Protein AF-A0A523YDG8-F1 (afdb_monomer)

Solvent-accessible surface area (backbone atoms only — not comparable to full-atom values): 5234 Å² total; per-residue (Å²): 118,63,50,76,44,74,90,71,99,73,60,44,58,49,45,47,70,52,53,58,51,49,44,65,66,31,61,98,40,64,79,41,69,34,56,92,49,84,90,70,58,48,86,88,34,56,29,36,55,38,30,75,63,35,102,64,47,41,27,64,76,50,56,48,58,49,36,35,75,70,69,50,27,48,71,48,82,54,92,80,31,28,37,25,57,71,71,133

pLDDT: mean 84.82, std 8.34, range [49.44, 94.12]

Mean predicted aligned error: 4.85 Å

Sequence (88 aa):
MGIRVGKGRWPIKLPWRCFERIDKELSGKGWARITGLRNDVKEGSLDWIVQQYTGGLLAGSYVAPILEHCGLAEIDRGRPHRIRLITG

Structure (mmCIF, N/CA/C/O backbone):
data_AF-A0A523YDG8-F1
#
_entry.id   AF-A0A523YDG8-F1
#
loop_
_atom_site.group_PDB
_atom_site.id
_atom_site.type_symbol
_atom_site.label_atom_id
_atom_site.label_alt_id
_atom_site.label_comp_id
_atom_site.label_asym_id
_atom_site.label_entity_id
_atom_site.label_seq_id
_atom_site.pdbx_PDB_ins_code
_atom_site.Cartn_x
_atom_site.Cartn_y
_atom_site.Cartn_z
_atom_site.occupancy
_atom_site.B_iso_or_equiv
_atom_site.auth_seq_id
_atom_site.auth_comp_id
_atom_site.auth_asym_id
_atom_site.auth_atom_id
_atom_site.pdbx_PDB_model_num
ATOM 1 N N . MET A 1 1 ? 14.422 -10.820 4.251 1.00 67.75 1 MET A N 1
ATOM 2 C CA . MET A 1 1 ? 13.338 -11.713 3.779 1.00 67.75 1 MET A CA 1
ATOM 3 C C . MET A 1 1 ? 12.316 -10.905 2.965 1.00 67.75 1 MET A C 1
ATOM 5 O O . MET A 1 1 ? 12.289 -9.686 3.114 1.00 67.75 1 MET A O 1
ATOM 9 N N . GLY A 1 2 ? 11.528 -11.518 2.080 1.00 81.69 2 GLY A N 1
ATOM 10 C CA . GLY A 1 2 ? 10.492 -10.839 1.281 1.00 81.69 2 GLY A CA 1
ATOM 11 C C . GLY A 1 2 ? 9.878 -11.774 0.238 1.00 81.69 2 GLY A C 1
ATOM 12 O O . GLY A 1 2 ? 10.373 -12.888 0.071 1.00 81.69 2 GLY A O 1
ATOM 13 N N . ILE A 1 3 ? 8.848 -11.321 -0.476 1.00 85.56 3 ILE A N 1
ATOM 14 C CA . ILE A 1 3 ? 8.183 -12.117 -1.519 1.00 85.56 3 ILE A CA 1
ATOM 15 C C . ILE A 1 3 ? 8.635 -11.687 -2.917 1.00 85.56 3 ILE A C 1
ATOM 17 O O . ILE A 1 3 ? 9.009 -10.532 -3.139 1.00 85.56 3 ILE A O 1
ATOM 21 N N . ARG A 1 4 ? 8.615 -12.620 -3.872 1.00 86.00 4 ARG A N 1
ATOM 22 C CA . ARG A 1 4 ? 8.773 -12.322 -5.301 1.00 86.00 4 ARG A CA 1
ATOM 23 C C . ARG A 1 4 ? 7.424 -12.485 -5.988 1.00 86.00 4 ARG A C 1
ATOM 25 O O . ARG A 1 4 ? 6.777 -13.510 -5.809 1.00 86.00 4 ARG A O 1
ATOM 32 N N . VAL A 1 5 ? 7.017 -11.477 -6.747 1.00 83.00 5 VAL A N 1
ATOM 33 C CA . VAL A 1 5 ? 5.705 -11.402 -7.403 1.00 83.00 5 VAL A CA 1
ATOM 34 C C . VAL A 1 5 ? 5.868 -11.160 -8.901 1.00 83.00 5 VAL A C 1
ATOM 36 O O . VAL A 1 5 ? 6.896 -10.646 -9.348 1.00 83.00 5 VAL A O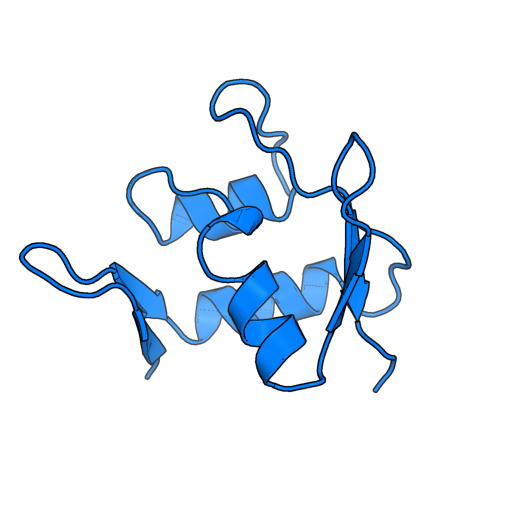 1
ATOM 39 N N . GLY A 1 6 ? 4.845 -11.528 -9.672 1.00 77.38 6 GLY A N 1
ATOM 40 C CA . GLY A 1 6 ? 4.857 -11.477 -11.135 1.00 77.38 6 GLY A CA 1
ATOM 41 C C . GLY A 1 6 ? 5.263 -12.811 -11.771 1.00 77.38 6 GLY A C 1
ATOM 42 O O . GLY A 1 6 ? 6.085 -13.555 -11.239 1.00 77.38 6 GLY A O 1
ATOM 43 N N . LYS A 1 7 ? 4.663 -13.124 -12.924 1.00 69.75 7 LYS A N 1
ATOM 44 C CA . LYS A 1 7 ? 4.921 -14.349 -13.692 1.00 69.75 7 LYS A CA 1
ATOM 45 C C . LYS A 1 7 ? 5.691 -13.967 -14.960 1.00 69.75 7 LYS A C 1
ATOM 47 O O . LYS A 1 7 ? 5.155 -13.244 -15.792 1.00 69.75 7 LYS A O 1
ATOM 52 N N . GLY A 1 8 ? 6.943 -14.411 -15.104 1.00 68.75 8 GLY A N 1
ATOM 53 C CA . GLY A 1 8 ? 7.734 -14.211 -16.329 1.00 68.75 8 GLY A CA 1
ATOM 54 C C . GLY A 1 8 ? 9.121 -13.594 -16.123 1.00 68.75 8 GLY A C 1
ATOM 55 O O . GLY A 1 8 ? 9.769 -13.812 -15.104 1.00 68.75 8 GLY A O 1
ATOM 56 N N . ARG A 1 9 ? 9.586 -12.848 -17.136 1.00 64.50 9 ARG A N 1
ATOM 57 C CA . ARG A 1 9 ? 10.993 -12.434 -17.329 1.00 64.50 9 ARG A CA 1
ATOM 58 C C . ARG A 1 9 ? 11.536 -11.462 -16.268 1.00 64.50 9 ARG A C 1
ATOM 60 O O . ARG A 1 9 ? 12.748 -11.383 -16.111 1.00 64.50 9 ARG A O 1
ATOM 67 N N . TRP A 1 10 ? 10.667 -10.759 -15.537 1.00 71.00 10 TRP A N 1
ATOM 68 C CA . TRP A 1 10 ? 11.053 -9.717 -14.574 1.00 71.00 10 TRP A CA 1
ATOM 69 C C . TRP A 1 10 ? 10.253 -9.817 -13.265 1.00 71.00 10 TRP A C 1
ATOM 71 O O . TRP A 1 10 ? 9.302 -9.060 -13.064 1.00 71.00 10 TRP A O 1
ATOM 81 N N . PRO A 1 11 ? 10.595 -10.762 -12.371 1.00 79.31 11 PRO A N 1
ATOM 82 C CA . PRO A 1 11 ? 9.953 -10.860 -11.066 1.00 79.31 11 PRO A CA 1
ATOM 83 C C . PRO A 1 11 ? 10.312 -9.651 -10.197 1.00 79.31 11 PRO A C 1
ATOM 85 O O . PRO A 1 11 ? 11.471 -9.242 -10.113 1.00 79.31 11 PRO A O 1
ATOM 88 N N . ILE A 1 12 ? 9.320 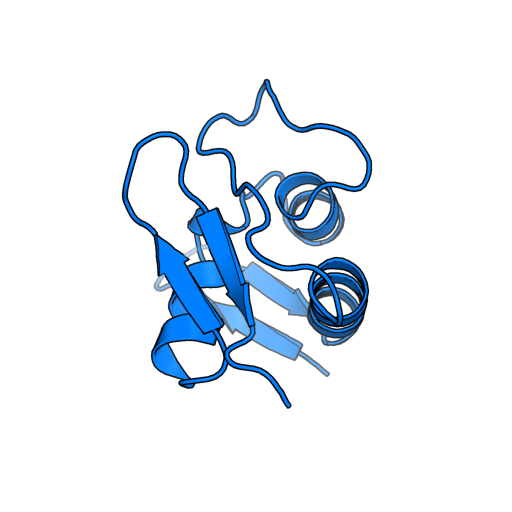-9.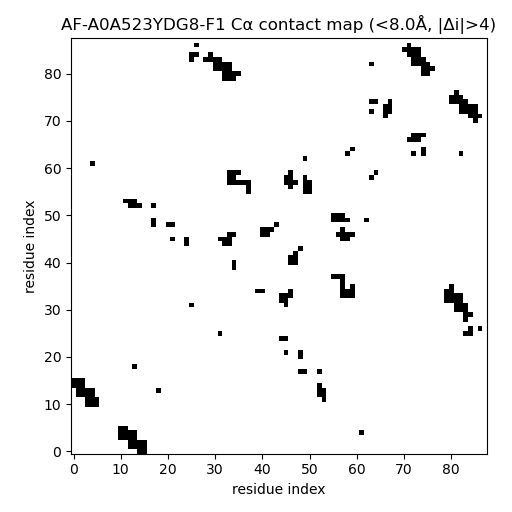107 -9.501 1.00 84.69 12 ILE A N 1
ATOM 89 C CA . ILE A 1 12 ? 9.498 -7.979 -8.587 1.00 84.69 12 ILE A CA 1
ATOM 90 C C . ILE A 1 12 ? 9.701 -8.524 -7.184 1.00 84.69 12 ILE A C 1
ATOM 92 O O . ILE A 1 12 ? 8.946 -9.378 -6.724 1.00 84.69 12 ILE A O 1
ATOM 96 N N . LYS A 1 13 ? 10.710 -8.017 -6.480 1.00 86.62 13 LYS A N 1
ATOM 97 C CA . LYS A 1 13 ? 10.936 -8.352 -5.076 1.00 86.62 13 LYS A CA 1
ATOM 98 C C . LYS A 1 13 ? 10.267 -7.303 -4.196 1.00 86.62 13 LYS A C 1
ATOM 100 O O . LYS A 1 13 ? 10.682 -6.152 -4.202 1.00 86.62 13 LYS A O 1
ATOM 105 N N . LEU A 1 14 ? 9.288 -7.721 -3.402 1.00 87.94 14 LEU A N 1
ATOM 106 C CA . LEU A 1 14 ? 8.705 -6.910 -2.338 1.00 87.94 14 LEU A CA 1
ATOM 107 C C . LEU A 1 14 ? 9.383 -7.300 -1.014 1.00 87.94 14 LEU A C 1
ATOM 109 O O . LEU A 1 14 ? 9.134 -8.391 -0.488 1.00 87.94 14 LEU A O 1
ATOM 113 N N . PRO A 1 15 ? 10.310 -6.478 -0.491 1.00 90.56 15 PRO A N 1
ATOM 114 C CA . PRO A 1 15 ? 10.982 -6.773 0.768 1.00 90.56 15 PRO A CA 1
ATOM 115 C C . PRO A 1 15 ? 10.007 -6.660 1.943 1.00 90.56 15 PRO A C 1
ATOM 117 O O . PRO A 1 15 ? 9.069 -5.870 1.889 1.00 90.56 15 PRO A O 1
ATOM 120 N N . TRP A 1 16 ? 10.277 -7.376 3.040 1.00 89.38 16 TRP A N 1
ATOM 121 C CA . TRP A 1 16 ? 9.475 -7.286 4.271 1.00 89.38 16 TRP A CA 1
ATOM 122 C C . TRP A 1 16 ? 9.267 -5.838 4.746 1.00 89.38 16 TRP A C 1
ATOM 124 O O . TRP A 1 16 ? 8.154 -5.434 5.056 1.00 89.38 16 TRP A O 1
ATOM 134 N N . ARG A 1 17 ? 10.315 -5.013 4.641 1.00 90.50 17 ARG A N 1
ATOM 135 C CA . ARG A 1 17 ? 10.285 -3.581 4.974 1.00 90.50 17 ARG A CA 1
ATOM 136 C C . ARG A 1 17 ? 9.254 -2.764 4.186 1.00 90.50 17 ARG A C 1
ATOM 138 O O . ARG A 1 17 ? 8.827 -1.713 4.651 1.00 90.50 17 ARG A O 1
ATOM 145 N N . CYS A 1 18 ? 8.865 -3.221 2.994 1.00 90.25 18 CYS A N 1
ATOM 146 C CA . CYS A 1 18 ? 7.767 -2.617 2.242 1.00 90.25 18 CYS A CA 1
ATOM 147 C C . CYS A 1 18 ? 6.440 -2.851 2.976 1.00 90.25 18 CYS A C 1
ATOM 149 O O . CYS A 1 18 ? 5.726 -1.888 3.240 1.00 90.25 18 CYS A O 1
ATOM 151 N N . PHE A 1 19 ? 6.170 -4.093 3.392 1.00 89.44 19 PHE A N 1
ATOM 152 C CA . PHE A 1 19 ? 4.968 -4.456 4.147 1.00 89.44 19 PHE A CA 1
ATOM 153 C C . PHE A 1 19 ? 4.905 -3.773 5.512 1.00 89.44 19 PHE A C 1
ATOM 155 O O . PHE A 1 19 ? 3.856 -3.258 5.859 1.00 89.44 19 PHE A O 1
ATOM 162 N N . GLU A 1 20 ? 6.021 -3.656 6.236 1.00 91.69 20 GLU A N 1
ATOM 163 C CA . GLU A 1 20 ? 6.053 -2.927 7.518 1.00 91.69 20 GLU A CA 1
ATOM 164 C C . GLU A 1 20 ? 5.674 -1.447 7.366 1.00 91.69 20 GLU A C 1
ATOM 166 O O . GLU A 1 20 ? 5.062 -0.853 8.250 1.00 91.69 20 GLU A O 1
ATOM 171 N N . ARG A 1 21 ? 6.049 -0.817 6.247 1.00 92.12 21 ARG A N 1
ATOM 172 C CA . ARG A 1 21 ? 5.664 0.573 5.969 1.00 92.12 21 ARG A CA 1
ATOM 173 C C . ARG A 1 21 ? 4.219 0.689 5.510 1.00 92.12 21 ARG A C 1
ATOM 175 O O . ARG A 1 21 ? 3.571 1.660 5.873 1.00 92.12 21 ARG A O 1
ATOM 182 N N . ILE A 1 22 ? 3.738 -0.273 4.724 1.00 90.19 22 ILE A N 1
ATOM 183 C CA . ILE A 1 22 ? 2.332 -0.354 4.317 1.00 90.19 22 ILE A CA 1
ATOM 184 C C . ILE A 1 22 ? 1.442 -0.539 5.545 1.00 90.19 22 ILE A C 1
ATOM 186 O O . ILE A 1 22 ? 0.457 0.175 5.676 1.00 90.19 22 ILE A O 1
ATOM 190 N N . ASP A 1 23 ? 1.824 -1.433 6.457 1.00 90.25 23 ASP A N 1
ATOM 191 C CA . ASP A 1 23 ? 1.137 -1.640 7.727 1.00 90.25 23 ASP A CA 1
ATOM 192 C C . ASP A 1 23 ? 1.090 -0.342 8.532 1.00 90.25 23 ASP A C 1
ATOM 194 O O . ASP A 1 23 ? 0.009 0.124 8.845 1.00 90.25 23 ASP A O 1
ATOM 198 N N . LYS A 1 24 ? 2.220 0.342 8.748 1.00 90.06 24 LYS A N 1
ATOM 199 C CA . LYS A 1 24 ? 2.222 1.654 9.427 1.00 90.06 24 LYS A CA 1
ATOM 200 C C . LYS A 1 24 ? 1.357 2.711 8.741 1.00 90.06 24 LYS A C 1
ATOM 202 O O . LYS A 1 24 ? 0.839 3.602 9.410 1.00 90.06 24 LYS A O 1
ATOM 207 N N . GLU A 1 25 ? 1.246 2.657 7.417 1.00 88.50 25 GLU A N 1
ATOM 208 C CA . GLU A 1 25 ? 0.439 3.608 6.658 1.00 88.50 25 GLU A CA 1
ATOM 209 C C . GLU A 1 25 ? -1.057 3.284 6.714 1.00 88.50 25 GLU A C 1
ATOM 211 O O . GLU A 1 25 ? -1.868 4.201 6.645 1.00 88.50 25 GLU A O 1
ATOM 216 N N . LEU A 1 26 ? -1.430 2.015 6.868 1.00 89.31 26 LEU A N 1
ATOM 217 C CA . LEU A 1 26 ? -2.822 1.570 6.922 1.00 89.31 26 LEU A CA 1
ATOM 218 C C . LEU A 1 26 ? -3.355 1.376 8.343 1.00 89.31 26 LEU A C 1
ATOM 220 O O . LEU A 1 26 ? -4.546 1.537 8.574 1.00 89.31 26 LEU A O 1
ATOM 224 N N . SER A 1 27 ? -2.504 1.023 9.297 1.00 89.75 27 SER A N 1
ATOM 225 C CA . SER A 1 27 ? -2.891 0.697 10.666 1.00 89.75 27 SER A CA 1
ATOM 226 C C . SER A 1 27 ? -3.491 1.910 11.361 1.00 89.75 27 SER A C 1
ATOM 228 O O . SER A 1 27 ? -2.911 2.996 11.389 1.00 89.75 27 SER A O 1
ATOM 230 N N . GLY A 1 28 ? -4.702 1.731 11.889 1.00 84.69 28 GLY A N 1
ATOM 231 C CA . GLY A 1 28 ? -5.495 2.810 12.483 1.00 84.69 28 GLY A CA 1
ATOM 232 C C . GLY A 1 28 ? -6.003 3.852 11.480 1.00 84.69 28 GLY A C 1
ATOM 233 O O . GLY A 1 28 ? -6.710 4.780 11.875 1.00 84.69 28 GLY A O 1
ATOM 234 N N . LYS A 1 29 ? -5.687 3.711 10.188 1.00 77.00 29 LYS A N 1
ATOM 235 C CA . LYS A 1 29 ? -6.240 4.532 9.113 1.00 77.00 29 LYS A CA 1
ATOM 236 C C . LYS A 1 29 ? -7.341 3.722 8.431 1.00 77.00 29 LYS A C 1
ATOM 238 O O . LYS A 1 29 ? -7.208 2.526 8.213 1.00 77.00 29 LYS A O 1
ATOM 243 N N . GLY A 1 30 ? -8.475 4.358 8.150 1.00 87.44 30 GLY A N 1
ATOM 244 C CA . GLY A 1 30 ? -9.581 3.704 7.452 1.00 87.44 30 GLY A CA 1
ATOM 245 C C . GLY A 1 30 ? -9.231 3.420 5.987 1.00 87.44 30 GLY A C 1
ATOM 246 O O . GLY A 1 30 ? -8.236 2.789 5.650 1.00 87.44 30 GLY A O 1
ATOM 247 N N . TRP A 1 31 ?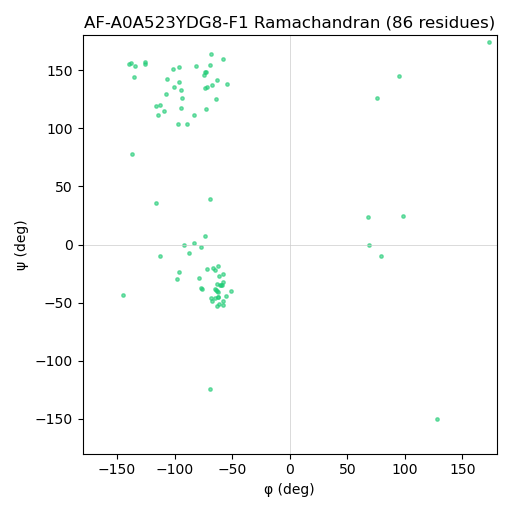 -10.054 3.915 5.073 1.00 90.81 31 TRP A N 1
ATOM 248 C CA . TRP A 1 31 ? -9.782 3.775 3.646 1.00 90.81 31 TRP A CA 1
ATOM 249 C C . TRP A 1 31 ? -8.635 4.686 3.193 1.00 90.81 31 TRP A C 1
ATOM 251 O O . TRP A 1 31 ? -8.768 5.909 3.197 1.00 90.81 31 TRP A O 1
ATOM 261 N N . ALA A 1 32 ? -7.538 4.089 2.735 1.00 89.31 32 ALA A N 1
ATOM 262 C CA . ALA A 1 32 ? -6.440 4.771 2.065 1.00 89.31 32 ALA A CA 1
ATOM 263 C C . ALA A 1 32 ? -6.602 4.690 0.544 1.00 89.31 32 ALA A C 1
ATOM 265 O O . ALA A 1 32 ? -6.976 3.658 -0.012 1.00 89.31 32 ALA A O 1
ATOM 266 N N . ARG A 1 33 ? -6.305 5.785 -0.159 1.00 88.38 33 ARG A N 1
ATOM 267 C CA . ARG A 1 33 ? -6.348 5.818 -1.626 1.00 88.38 33 ARG A CA 1
ATOM 268 C C . ARG A 1 33 ? -5.153 5.057 -2.203 1.00 88.38 33 ARG A C 1
ATOM 270 O O . ARG A 1 33 ? -4.022 5.283 -1.783 1.00 88.38 33 ARG A O 1
ATOM 277 N N . ILE A 1 34 ? -5.417 4.227 -3.206 1.00 86.69 34 ILE A N 1
ATOM 278 C CA . ILE A 1 34 ? -4.408 3.647 -4.095 1.00 86.69 34 ILE A CA 1
ATOM 279 C C . ILE A 1 34 ? -4.654 4.216 -5.493 1.00 86.69 34 ILE A C 1
ATOM 281 O O . ILE A 1 34 ? -5.703 4.009 -6.102 1.00 86.69 34 ILE A O 1
ATOM 285 N N . THR A 1 35 ? -3.740 5.052 -5.975 1.00 70.38 35 THR A N 1
ATOM 286 C CA . THR A 1 35 ? -3.844 5.639 -7.308 1.00 70.38 35 THR A CA 1
ATOM 287 C C . THR A 1 35 ? -3.506 4.603 -8.378 1.00 70.38 35 THR A C 1
ATOM 289 O O . THR A 1 35 ? -2.661 3.731 -8.199 1.00 70.38 35 THR A O 1
ATOM 292 N N . GLY A 1 36 ? -4.182 4.704 -9.522 1.00 64.19 36 GLY A N 1
ATOM 293 C CA . GLY A 1 36 ? -3.834 3.962 -10.737 1.00 64.19 36 GLY A CA 1
ATOM 294 C C . GLY A 1 36 ? -2.890 4.735 -11.664 1.00 64.19 36 GLY A C 1
ATOM 295 O O . GLY A 1 36 ? -2.543 4.229 -12.728 1.00 64.19 36 GLY A O 1
ATOM 296 N N . LEU A 1 37 ? -2.497 5.964 -11.301 1.00 72.00 37 LEU A N 1
ATOM 297 C CA . LEU A 1 37 ? -1.730 6.865 -12.163 1.00 72.00 37 LEU A CA 1
ATOM 298 C C . LEU A 1 37 ? -0.347 7.150 -11.579 1.00 72.00 37 LEU A C 1
ATOM 300 O O . LEU A 1 37 ? -0.214 7.754 -10.518 1.00 72.00 37 LEU A O 1
ATOM 304 N N . ARG A 1 38 ? 0.692 6.772 -12.330 1.00 67.12 38 ARG A N 1
ATOM 305 C CA . ARG A 1 38 ? 2.103 6.923 -11.937 1.00 67.12 38 ARG A CA 1
ATOM 306 C C . ARG A 1 38 ? 2.532 8.379 -11.711 1.00 67.12 38 ARG A C 1
ATOM 308 O O . ARG A 1 38 ? 3.434 8.608 -10.917 1.00 67.12 38 ARG A O 1
ATOM 315 N N . ASN A 1 39 ? 1.874 9.335 -12.370 1.00 72.00 39 ASN A N 1
ATOM 316 C CA . ASN A 1 39 ? 2.199 10.764 -12.288 1.00 72.00 39 ASN A CA 1
ATOM 317 C C . ASN A 1 39 ? 1.502 11.500 -11.126 1.00 72.00 39 ASN A C 1
ATOM 319 O O . ASN A 1 39 ? 1.811 12.660 -10.892 1.00 72.00 39 ASN A O 1
ATOM 323 N N . ASP A 1 40 ? 0.578 10.853 -10.409 1.00 75.94 40 ASP A N 1
ATOM 324 C CA . ASP A 1 40 ? -0.214 11.457 -9.318 1.00 75.94 40 ASP A CA 1
ATOM 325 C C . ASP A 1 40 ? 0.100 10.780 -7.970 1.00 75.94 40 ASP A C 1
ATOM 327 O O . ASP A 1 40 ? -0.765 10.507 -7.135 1.00 75.94 40 ASP A O 1
ATOM 331 N N . VAL A 1 41 ? 1.364 10.395 -7.790 1.00 82.25 41 VAL A N 1
ATOM 332 C CA . VAL A 1 41 ? 1.825 9.703 -6.586 1.00 82.25 41 VAL A CA 1
ATOM 333 C C . VAL A 1 41 ? 2.269 10.734 -5.559 1.00 82.25 41 VAL A C 1
ATOM 335 O O . VAL A 1 41 ? 3.348 11.314 -5.654 1.00 82.25 41 VAL A O 1
ATOM 338 N N . LYS A 1 42 ? 1.419 10.952 -4.554 1.00 84.25 42 LYS A N 1
ATOM 339 C CA . LYS A 1 42 ? 1.715 11.843 -3.428 1.00 84.25 42 LYS A CA 1
ATOM 340 C C . LYS A 1 42 ? 2.762 11.218 -2.506 1.00 84.25 42 LYS A C 1
ATOM 342 O O . LYS A 1 42 ? 2.637 10.048 -2.142 1.00 84.25 42 LYS A O 1
ATOM 347 N N . GLU A 1 43 ? 3.745 12.002 -2.073 1.00 85.19 43 GLU A N 1
ATOM 348 C CA . GLU A 1 43 ? 4.721 11.567 -1.070 1.00 85.19 43 GLU A CA 1
ATOM 349 C C . GLU A 1 43 ? 4.027 11.059 0.206 1.00 85.19 43 GLU A C 1
ATOM 351 O O . GLU A 1 43 ? 3.017 11.609 0.650 1.00 85.19 43 GLU A O 1
ATOM 356 N N . GLY A 1 44 ? 4.533 9.954 0.756 1.00 83.19 44 GLY A N 1
ATOM 357 C CA . GLY A 1 44 ? 3.944 9.279 1.917 1.00 83.19 44 GLY A CA 1
ATOM 358 C C . GLY A 1 44 ? 2.732 8.389 1.615 1.00 83.19 44 GLY A C 1
ATOM 359 O O . GLY A 1 44 ? 2.344 7.613 2.478 1.00 83.19 44 GLY A O 1
ATOM 360 N N . SER A 1 45 ? 2.160 8.432 0.405 1.00 87.25 45 SER A N 1
ATOM 361 C CA . SER A 1 45 ? 1.071 7.520 0.018 1.00 87.25 45 SER A CA 1
ATOM 362 C C . SER A 1 45 ? 1.536 6.066 -0.121 1.00 87.25 45 SER A C 1
ATOM 364 O O . SER A 1 45 ? 2.727 5.784 -0.276 1.00 87.25 45 SER A O 1
ATOM 366 N N . LEU A 1 46 ? 0.581 5.132 -0.147 1.00 89.25 46 LEU A N 1
ATOM 367 C CA . LEU A 1 46 ? 0.858 3.718 -0.411 1.00 89.25 46 LEU A CA 1
ATOM 368 C C . LEU A 1 46 ? 1.602 3.504 -1.727 1.00 89.25 46 LEU A C 1
ATOM 370 O O . LEU A 1 46 ? 2.578 2.759 -1.765 1.00 89.25 46 LEU A O 1
ATOM 374 N N . ASP A 1 47 ? 1.186 4.185 -2.791 1.00 89.94 47 ASP A N 1
ATOM 375 C CA . ASP A 1 47 ? 1.870 4.107 -4.078 1.00 89.94 47 ASP A CA 1
ATOM 376 C C . ASP A 1 47 ? 3.298 4.629 -3.987 1.00 89.94 47 ASP A C 1
ATOM 378 O O . ASP A 1 47 ? 4.211 3.987 -4.499 1.00 89.94 47 ASP A O 1
ATOM 382 N N . TRP A 1 48 ? 3.521 5.727 -3.263 1.00 89.75 48 TRP A N 1
ATOM 383 C CA . TRP A 1 48 ? 4.868 6.250 -3.056 1.00 89.75 48 TRP A CA 1
ATOM 384 C C . TRP A 1 48 ? 5.751 5.250 -2.310 1.00 89.75 48 TRP A C 1
ATOM 386 O O . TRP A 1 48 ? 6.873 4.993 -2.744 1.00 89.75 48 TRP A O 1
ATOM 396 N N . ILE A 1 49 ? 5.237 4.630 -1.240 1.00 90.44 49 ILE A N 1
ATOM 397 C CA . ILE A 1 49 ? 5.950 3.594 -0.479 1.00 90.44 49 ILE A CA 1
ATOM 398 C C . ILE A 1 49 ? 6.334 2.435 -1.400 1.00 90.44 49 ILE A C 1
ATOM 400 O O . ILE A 1 49 ? 7.493 2.025 -1.400 1.00 90.44 49 ILE A O 1
ATOM 404 N N . VAL A 1 50 ? 5.398 1.922 -2.202 1.00 89.88 50 VAL A N 1
ATOM 405 C CA . VAL A 1 50 ? 5.655 0.797 -3.115 1.00 89.88 50 VAL A CA 1
ATOM 406 C C . VAL A 1 50 ? 6.666 1.174 -4.196 1.00 89.88 50 VAL A C 1
ATOM 408 O O . VAL A 1 50 ? 7.562 0.380 -4.493 1.00 89.88 50 VAL A O 1
ATOM 411 N N . GLN A 1 51 ? 6.615 2.395 -4.725 1.00 89.81 51 GLN A N 1
ATOM 412 C CA . GLN A 1 51 ? 7.604 2.894 -5.683 1.00 89.81 51 GLN A CA 1
ATOM 413 C C . GLN A 1 51 ? 9.018 3.029 -5.101 1.00 89.81 51 GLN A C 1
ATOM 415 O O . GLN A 1 51 ? 9.975 2.988 -5.862 1.00 89.81 51 GLN A O 1
ATOM 420 N N . GLN A 1 52 ? 9.195 3.128 -3.779 1.00 89.62 52 GLN A N 1
ATOM 421 C CA . GLN A 1 52 ? 10.544 3.120 -3.186 1.00 89.62 52 GLN A CA 1
ATOM 422 C C . GLN A 1 52 ? 11.213 1.738 -3.236 1.00 89.62 52 GLN A C 1
ATOM 424 O O . GLN A 1 52 ? 12.432 1.631 -3.118 1.00 89.62 52 GLN A O 1
ATOM 429 N N . TYR A 1 53 ? 10.426 0.668 -3.375 1.00 88.06 53 TYR A N 1
ATOM 430 C CA . TYR A 1 53 ? 10.922 -0.715 -3.381 1.00 88.06 53 TYR A CA 1
ATOM 431 C C . TYR A 1 53 ? 10.775 -1.403 -4.735 1.00 88.06 53 TYR A C 1
ATOM 433 O O . TYR A 1 53 ? 11.298 -2.497 -4.940 1.00 88.06 53 TYR A O 1
ATOM 441 N N . THR A 1 54 ? 10.055 -0.776 -5.656 1.00 81.81 54 THR A N 1
ATOM 442 C CA . THR A 1 54 ? 9.771 -1.292 -6.991 1.00 81.81 54 THR A CA 1
ATOM 443 C C . THR A 1 54 ? 10.193 -0.246 -8.015 1.00 81.81 54 THR A C 1
ATOM 445 O O . THR A 1 54 ? 10.237 0.931 -7.695 1.00 81.81 54 THR A O 1
ATOM 448 N N . GLY A 1 55 ? 10.497 -0.626 -9.257 1.00 82.38 55 GLY A N 1
ATOM 449 C CA . GLY A 1 55 ? 10.915 0.314 -10.314 1.00 82.38 55 GLY A CA 1
ATOM 450 C C . GLY A 1 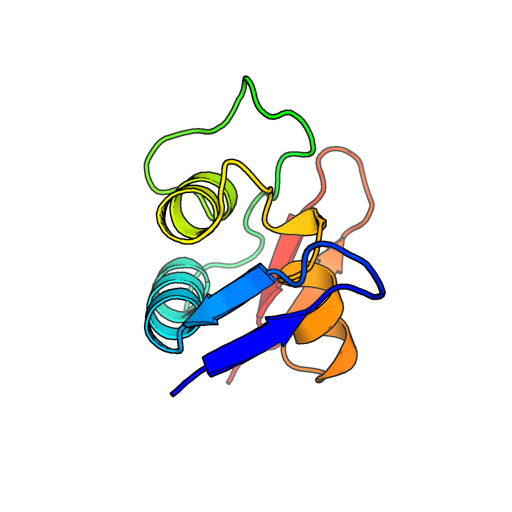55 ? 9.813 1.270 -10.812 1.00 82.38 55 GLY A C 1
ATOM 451 O O . GLY A 1 55 ? 9.706 1.502 -12.015 1.00 82.38 55 GLY A O 1
ATOM 452 N N . GLY A 1 56 ? 8.967 1.791 -9.917 1.00 81.69 56 GLY A N 1
ATOM 453 C CA . GLY A 1 56 ? 7.839 2.670 -10.212 1.00 81.69 56 GLY A CA 1
ATOM 454 C C . GLY A 1 56 ? 6.477 1.979 -10.285 1.00 81.69 56 GLY A C 1
ATOM 455 O O . GLY A 1 56 ? 5.590 2.491 -10.967 1.00 81.69 56 GLY A O 1
ATOM 456 N N . LEU A 1 57 ? 6.304 0.826 -9.631 1.00 85.44 57 LEU A N 1
ATOM 457 C CA . LEU A 1 57 ? 5.007 0.149 -9.579 1.00 85.44 57 LEU A CA 1
ATOM 458 C C . LEU A 1 57 ? 4.106 0.759 -8.511 1.00 85.44 57 LEU A C 1
ATOM 460 O O . LEU A 1 57 ? 4.568 1.313 -7.518 1.00 85.44 57 LEU A O 1
ATOM 464 N N . LEU A 1 58 ? 2.805 0.620 -8.736 1.00 85.81 58 LEU A N 1
ATOM 465 C CA . LEU A 1 58 ? 1.755 1.134 -7.865 1.00 85.81 58 LEU A CA 1
ATOM 466 C C . LEU A 1 58 ? 1.261 0.039 -6.918 1.00 85.81 58 LEU A C 1
ATOM 468 O O . LEU A 1 58 ? 1.294 -1.150 -7.256 1.00 85.81 58 LEU A O 1
ATOM 472 N N . ALA A 1 59 ? 0.759 0.431 -5.751 1.00 83.75 59 ALA A N 1
ATOM 473 C CA . ALA A 1 59 ? 0.255 -0.481 -4.729 1.00 83.75 59 ALA A CA 1
ATOM 474 C C . ALA A 1 59 ? -0.888 -1.356 -5.262 1.00 83.75 59 ALA A C 1
ATOM 476 O O . ALA A 1 59 ? -0.948 -2.547 -4.955 1.00 83.75 59 ALA A O 1
ATOM 477 N N . GLY A 1 60 ? -1.719 -0.810 -6.155 1.00 81.00 60 GLY A N 1
ATOM 478 C CA . GLY A 1 60 ? -2.777 -1.557 -6.841 1.00 81.00 60 GLY A CA 1
ATOM 479 C C . GLY A 1 60 ? -2.290 -2.708 -7.734 1.00 81.00 60 GLY A C 1
ATOM 480 O O . GLY A 1 60 ? -3.073 -3.596 -8.045 1.00 81.00 60 GLY A O 1
ATOM 481 N N . SER A 1 61 ? -1.011 -2.734 -8.136 1.00 82.38 61 SER A N 1
ATOM 482 C CA . SER A 1 61 ? -0.500 -3.737 -9.089 1.00 82.38 61 SER A CA 1
ATOM 483 C C . SER A 1 61 ? -0.279 -5.112 -8.457 1.00 82.38 61 SER A C 1
ATOM 485 O O . SER A 1 61 ? -0.503 -6.131 -9.100 1.00 82.38 61 SER A O 1
ATOM 487 N N . TYR A 1 62 ? 0.200 -5.143 -7.210 1.00 84.44 62 TYR A N 1
ATOM 488 C CA . TYR A 1 62 ? 0.573 -6.391 -6.533 1.00 84.44 62 TYR A CA 1
ATOM 489 C C . TYR A 1 62 ? 0.259 -6.356 -5.043 1.00 84.44 62 TYR A C 1
ATOM 491 O O . TYR A 1 62 ? -0.285 -7.318 -4.521 1.00 84.44 62 TYR A O 1
ATOM 499 N N . VAL A 1 63 ? 0.558 -5.250 -4.358 1.00 88.75 63 VAL A N 1
ATOM 500 C CA . VAL A 1 63 ? 0.384 -5.157 -2.903 1.00 88.75 63 VAL A CA 1
ATOM 501 C C . VAL A 1 63 ? -1.080 -5.299 -2.508 1.00 88.75 63 VAL A C 1
ATOM 503 O O . VAL A 1 63 ? -1.396 -6.167 -1.701 1.00 88.75 63 VAL A O 1
ATOM 506 N N . ALA A 1 64 ? -1.971 -4.498 -3.094 1.00 90.25 64 ALA A N 1
ATOM 507 C CA . ALA A 1 64 ? -3.383 -4.533 -2.739 1.00 90.25 64 ALA A CA 1
ATOM 508 C C . ALA A 1 64 ? -4.018 -5.912 -3.019 1.00 90.25 64 ALA A C 1
ATOM 510 O O . ALA A 1 64 ? -4.562 -6.487 -2.077 1.00 90.25 64 ALA A O 1
ATOM 511 N N . PRO A 1 65 ? -3.878 -6.513 -4.224 1.00 89.50 65 PRO A N 1
ATOM 512 C CA . PRO A 1 65 ? -4.408 -7.853 -4.487 1.00 89.50 65 PRO A CA 1
ATOM 513 C C . PRO A 1 65 ? -3.843 -8.942 -3.570 1.00 89.50 65 PRO A C 1
AT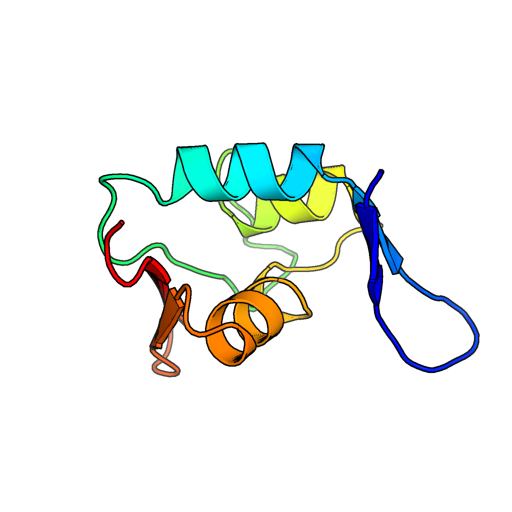OM 515 O O . PRO A 1 65 ? -4.563 -9.867 -3.220 1.00 89.50 65 PRO A O 1
ATOM 518 N N . ILE A 1 66 ? -2.567 -8.855 -3.176 1.00 90.12 66 ILE A N 1
ATOM 519 C CA . ILE A 1 66 ? -1.956 -9.836 -2.266 1.00 90.12 66 ILE A CA 1
ATOM 520 C C . ILE A 1 66 ? -2.556 -9.721 -0.868 1.00 90.12 66 ILE A C 1
ATOM 522 O O . ILE A 1 66 ? -2.917 -10.736 -0.285 1.00 90.12 66 ILE A O 1
ATOM 526 N N . LEU A 1 67 ? -2.694 -8.501 -0.343 1.00 90.94 67 LEU A N 1
ATOM 527 C CA . LEU A 1 67 ? -3.295 -8.286 0.974 1.00 90.94 67 LEU A CA 1
ATOM 528 C C . LEU A 1 67 ? -4.770 -8.708 1.002 1.00 90.94 67 LEU A C 1
ATOM 530 O O . LEU A 1 67 ? -5.200 -9.321 1.976 1.00 90.94 67 LEU A O 1
ATOM 534 N N . GLU A 1 68 ? -5.519 -8.440 -0.071 1.00 92.81 68 GLU A N 1
ATOM 535 C CA . GLU A 1 68 ? -6.904 -8.904 -0.219 1.00 92.81 68 GLU A CA 1
ATOM 536 C C . GLU A 1 68 ? -6.980 -10.433 -0.304 1.00 92.81 68 GLU A C 1
ATOM 538 O O . GLU A 1 68 ? -7.764 -11.056 0.405 1.00 92.81 68 GLU A O 1
ATOM 543 N N . HIS A 1 69 ? -6.116 -11.061 -1.107 1.00 92.00 69 HIS A N 1
ATOM 544 C CA . HIS A 1 69 ? -6.072 -12.517 -1.241 1.00 92.00 69 HIS A CA 1
ATOM 545 C C . HIS A 1 69 ? -5.698 -13.225 0.069 1.00 92.00 69 HIS A C 1
ATOM 547 O O . HIS A 1 69 ? -6.205 -14.307 0.352 1.00 92.00 69 HIS A O 1
ATOM 553 N N . CYS A 1 70 ? -4.838 -12.613 0.885 1.00 90.62 70 CYS A N 1
ATOM 554 C CA . CYS A 1 70 ? -4.499 -13.109 2.218 1.00 90.62 70 CYS A CA 1
ATOM 555 C C . CYS A 1 70 ? -5.585 -12.834 3.273 1.00 90.62 70 CYS A C 1
ATOM 557 O O . CYS A 1 70 ? -5.399 -13.225 4.422 1.00 90.62 70 CYS A O 1
ATOM 559 N N . GLY A 1 71 ? -6.683 -12.153 2.925 1.00 91.75 71 GLY A N 1
ATOM 560 C CA . GLY A 1 71 ? -7.738 -11.787 3.873 1.00 91.75 71 GLY A CA 1
ATOM 561 C C . GLY A 1 71 ? -7.303 -10.747 4.910 1.00 91.75 71 GLY A C 1
ATOM 562 O O . GLY A 1 71 ? -7.876 -10.692 5.992 1.00 91.75 71 GLY A O 1
ATOM 563 N N . LEU A 1 72 ? -6.279 -9.941 4.607 1.00 91.94 72 LEU A N 1
ATOM 564 C CA . LEU A 1 72 ? -5.748 -8.906 5.505 1.00 91.94 72 LEU A CA 1
ATOM 565 C C . LEU A 1 72 ? -6.331 -7.517 5.212 1.00 91.94 72 LEU A C 1
ATOM 567 O O . LEU A 1 72 ? -6.334 -6.642 6.078 1.00 91.94 72 LEU A O 1
ATOM 571 N N . ALA A 1 73 ? -6.798 -7.298 3.983 1.00 93.12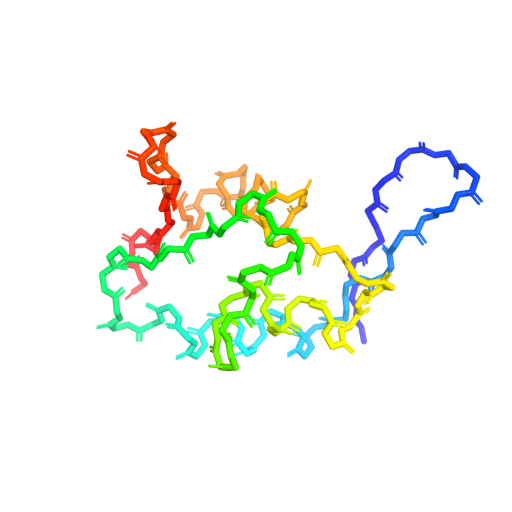 73 ALA A N 1
ATOM 572 C CA . ALA A 1 73 ? -7.298 -6.012 3.523 1.00 93.12 73 ALA A CA 1
ATOM 573 C C . ALA A 1 73 ? -8.547 -6.157 2.650 1.00 93.12 73 ALA A C 1
ATOM 575 O O . ALA A 1 73 ? -8.737 -7.165 1.976 1.00 93.12 73 ALA A O 1
ATOM 576 N N . GLU A 1 74 ? -9.355 -5.105 2.608 1.00 94.12 74 GLU A N 1
ATOM 577 C CA . GLU A 1 74 ? -10.444 -4.945 1.644 1.00 94.12 74 GLU A CA 1
ATOM 578 C C . GLU A 1 74 ? -10.065 -3.896 0.604 1.00 94.12 74 GLU A C 1
ATOM 580 O O . GLU A 1 74 ? -9.469 -2.867 0.940 1.00 94.12 74 GLU A O 1
ATOM 585 N N . ILE A 1 75 ? -10.452 -4.131 -0.652 1.00 92.94 75 ILE A N 1
ATOM 586 C CA . ILE A 1 75 ? -10.275 -3.175 -1.746 1.00 92.94 75 ILE A CA 1
ATOM 587 C C . ILE A 1 75 ? -11.638 -2.667 -2.208 1.00 92.94 75 ILE A C 1
ATOM 589 O O . ILE A 1 75 ? -12.459 -3.418 -2.738 1.00 92.94 75 ILE A O 1
ATOM 593 N N . ASP A 1 76 ? -11.833 -1.357 -2.113 1.00 91.75 76 ASP A N 1
ATOM 594 C CA . ASP A 1 76 ? -12.888 -0.666 -2.837 1.00 91.75 76 ASP A CA 1
ATOM 595 C C . ASP A 1 76 ? -12.404 -0.369 -4.262 1.00 91.75 76 ASP A C 1
ATOM 597 O O . ASP A 1 76 ? -11.493 0.432 -4.505 1.00 91.75 76 ASP A O 1
ATOM 601 N N . ARG A 1 77 ? -13.030 -1.055 -5.219 1.00 88.44 77 ARG A N 1
ATOM 602 C CA . ARG A 1 77 ? -12.729 -0.954 -6.650 1.00 88.44 77 ARG A CA 1
ATOM 603 C C . ARG A 1 77 ? -13.433 0.230 -7.328 1.00 88.44 77 ARG A C 1
ATOM 605 O O . ARG A 1 77 ? -13.239 0.416 -8.529 1.00 88.44 77 ARG A O 1
ATOM 612 N N . GLY A 1 78 ? -14.199 1.040 -6.594 1.00 86.88 78 GLY A N 1
ATOM 613 C CA . GLY A 1 78 ? -14.707 2.323 -7.077 1.00 86.88 78 GLY A CA 1
ATOM 614 C C . GLY A 1 78 ? -13.574 3.259 -7.511 1.00 86.88 78 GLY A C 1
ATOM 615 O O . GLY A 1 78 ? -12.420 3.066 -7.138 1.00 86.88 78 GLY A O 1
ATOM 616 N N . ARG A 1 79 ? -13.872 4.268 -8.339 1.00 80.88 79 ARG A N 1
ATOM 617 C CA . ARG A 1 79 ? -12.895 5.310 -8.699 1.00 80.88 79 ARG A CA 1
ATOM 618 C C . ARG A 1 79 ? -13.048 6.509 -7.747 1.00 80.88 79 ARG A C 1
ATOM 620 O O . ARG A 1 79 ? -14.146 7.056 -7.691 1.00 80.88 79 ARG A O 1
ATOM 627 N N . PRO A 1 80 ? -11.981 6.970 -7.064 1.00 79.06 80 PRO A N 1
ATOM 628 C CA . PRO A 1 80 ? -10.636 6.386 -7.022 1.00 79.06 80 PRO A CA 1
ATOM 629 C C . PRO A 1 80 ? -10.580 5.107 -6.170 1.00 79.06 80 PRO A C 1
ATOM 631 O O . PRO A 1 80 ? -11.302 5.006 -5.182 1.00 79.06 80 PRO A O 1
ATOM 634 N N . HIS A 1 81 ? -9.692 4.172 -6.534 1.00 88.94 81 HIS A N 1
ATOM 635 C CA . HIS A 1 81 ? -9.520 2.911 -5.807 1.00 88.94 81 HIS A CA 1
ATOM 636 C C . HIS A 1 81 ? -9.026 3.163 -4.381 1.00 88.94 81 HIS A C 1
ATOM 638 O O . HIS A 1 81 ? -8.193 4.047 -4.138 1.00 88.94 81 HIS A O 1
ATOM 644 N N . ARG A 1 82 ? -9.535 2.381 -3.429 1.00 91.62 82 ARG A N 1
ATOM 645 C CA . ARG A 1 82 ? -9.168 2.490 -2.014 1.00 91.62 82 ARG A CA 1
ATOM 646 C C . ARG A 1 82 ? -8.903 1.117 -1.420 1.00 91.62 82 ARG A C 1
ATOM 648 O O . ARG A 1 82 ? -9.435 0.116 -1.882 1.00 91.62 82 ARG A O 1
ATOM 655 N N . ILE A 1 83 ? -8.083 1.086 -0.384 1.00 92.81 83 ILE A N 1
ATOM 656 C CA . ILE A 1 83 ? -7.758 -0.106 0.390 1.00 92.81 83 ILE A CA 1
ATOM 657 C C . ILE A 1 83 ? -7.800 0.237 1.875 1.00 92.81 83 ILE A C 1
ATOM 659 O O . ILE A 1 83 ? -7.425 1.341 2.266 1.00 92.81 83 ILE A O 1
ATOM 663 N N . ARG A 1 84 ? -8.247 -0.701 2.702 1.00 93.31 84 ARG A N 1
ATOM 664 C CA . ARG A 1 84 ? -8.123 -0.631 4.162 1.00 93.31 84 ARG A CA 1
ATOM 665 C C . ARG A 1 84 ? -7.723 -1.990 4.714 1.00 93.31 84 ARG A C 1
ATOM 667 O O . ARG A 1 84 ? -8.019 -3.003 4.086 1.00 93.31 84 ARG A O 1
ATOM 674 N N . LEU A 1 85 ? -7.106 -2.019 5.890 1.00 93.31 85 LEU A N 1
ATOM 675 C CA . LEU A 1 85 ? -6.954 -3.266 6.641 1.00 93.31 85 LEU A CA 1
ATOM 676 C C . LEU A 1 85 ? -8.307 -3.686 7.229 1.00 93.31 85 LEU A C 1
ATOM 678 O O . LEU A 1 85 ? -9.118 -2.832 7.587 1.00 93.31 85 LEU A O 1
ATOM 682 N N . ILE A 1 86 ? -8.533 -4.995 7.361 1.00 90.25 86 ILE A N 1
ATOM 683 C CA . ILE A 1 86 ? -9.774 -5.580 7.916 1.00 90.25 86 ILE A CA 1
ATOM 684 C C . ILE A 1 86 ? -9.869 -5.410 9.448 1.00 90.25 86 ILE A C 1
ATOM 686 O O . ILE A 1 86 ? -10.852 -5.801 10.067 1.00 90.25 86 ILE A O 1
ATOM 690 N N . THR A 1 87 ? -8.947 -4.652 10.049 1.00 69.38 87 THR A N 1
ATOM 691 C CA . THR A 1 87 ? -8.653 -4.592 11.491 1.00 69.38 87 THR A CA 1
ATOM 692 C C . THR A 1 87 ? -7.867 -5.829 11.926 1.00 69.38 87 THR A C 1
ATOM 694 O 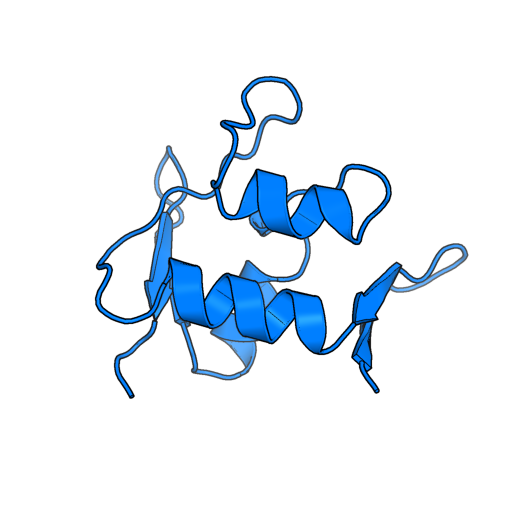O . THR A 1 87 ? -8.271 -6.957 11.654 1.00 69.38 87 THR A O 1
ATOM 697 N N . GLY A 1 88 ? -6.723 -5.592 12.567 1.00 49.44 88 GLY A N 1
ATOM 698 C CA . GLY A 1 88 ? -6.110 -6.532 13.502 1.00 49.44 88 GLY A CA 1
ATOM 699 C C . GLY A 1 88 ? -6.465 -6.113 14.917 1.00 49.44 88 GLY A C 1
ATOM 700 O O . GLY A 1 88 ? -6.565 -4.882 15.131 1.00 49.44 88 GLY A O 1
#

Radius of gyration: 12.17 Å; Cα contacts (8 Å, |Δi|>4): 135; chains: 1; bounding box: 28×26×31 Å

Secondary structure (DSSP, 8-state):
-EEEE-SSS-PEEEEHHHHHHHHHHHTT--PEE--S-TT---TTSHHHHHHHHSSS--GGGTHHHHHHHTTSEEEE-SSSPEEEE---

Foldseek 3Di:
DFDWDDDDDDTATDDPVLVVLVCVLQPVNAKFFWAPDLVPDDPSGNQNSVVVRGVRDTCVPPVQVVCVVVQQKDWDPPVRIIIHGPHD

Nearest PDB structures (foldseek):
  3e6m-assembly3_E  TM=6.683E-01  e=5.647E-01  Ruegeria pomeroyi
  4kmf-assembly1_A-2  TM=6.462E-01  e=1.006E+00  Carassius auratus
  3irq-assembly1_D  TM=5.737E-01  e=3.195E+00  Homo sapiens
  7c0i-assembly2_C-2  TM=4.186E-01  e=3.195E+00  Orthopoxvirus vaccinia
  5vyv-assembly1_B  TM=3.680E-0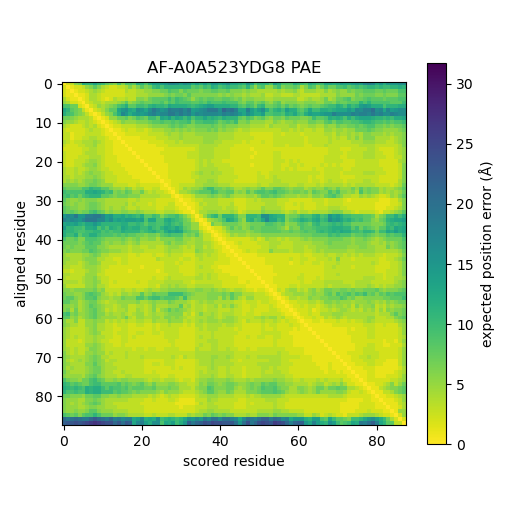1  e=4.696E+00  Escherichia coli O157:H7